Protein AF-A0A382NNR2-F1 (afdb_monomer)

Organism: NCBI:txid408172

Secondary structure (DSSP, 8-state):
--------------HHHHHHHHHHHHHTTS-HHHHHHHHHH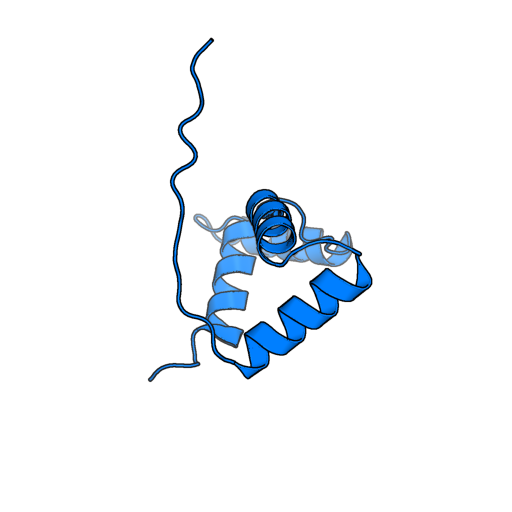GGG-----HHHHHHHHHHHHTSTT--HHHHHHHHHHHHHGGG--

Sequence (85 aa):
MQKKRSRSVTFRIDEDKFDKLEAYAKSRKTCVSEVLRECADFDTKFDLSQEIKERLTKIAASRRRYTVGKLIENAVKQVYGRGIQ

Radius of gyration: 16.75 Å; Cα contacts (8 Å, |Δi|>4): 25; chains: 1; bounding box: 38×40×36 Å

pLDDT: mean 72.52, std 13.82, range [38.06, 90.81]

Mean predicted aligned error: 13.64 Å

Solvent-accessible surface area (backbone atoms only — not comparable to full-atom values): 5374 Å² total; per-residue (Å²): 134,86,79,80,79,79,76,86,82,85,83,89,76,58,67,77,59,46,53,55,47,44,53,52,17,55,76,69,76,49,48,55,68,55,53,51,49,53,55,64,68,39,85,79,59,77,90,62,54,70,68,56,50,52,50,39,46,56,56,20,69,76,34,97,86,42,47,54,68,53,52,50,55,51,51,50,40,60,75,64,55,72,74,76,129

Foldseek 3Di:
DDDPPPDDDDDDDDPVVVVVLQVVCVVVVHGSVVVVVVVVVCLPDPVDDPVVVVVLCVVQVVPPPDDSSNVVVVVCCVVPVVPDD

Structure (mmCIF, N/CA/C/O backbone):
data_AF-A0A382NNR2-F1
#
_entry.id   AF-A0A382NNR2-F1
#
loop_
_atom_site.group_PDB
_atom_site.id
_atom_site.type_symbol
_atom_site.label_atom_id
_atom_site.label_alt_id
_atom_site.label_comp_id
_atom_site.label_asym_id
_atom_site.label_entity_id
_atom_site.label_seq_id
_atom_site.pdbx_PDB_ins_code
_atom_site.Cartn_x
_atom_site.Cartn_y
_atom_site.Cartn_z
_atom_site.occupancy
_atom_site.B_iso_or_equiv
_atom_site.auth_seq_id
_atom_site.auth_comp_id
_atom_site.auth_asym_id
_atom_site.auth_atom_id
_atom_site.pdbx_PDB_model_num
ATOM 1 N N . MET A 1 1 ? 1.628 31.924 4.519 1.00 38.81 1 MET A N 1
ATOM 2 C CA . MET A 1 1 ? 1.355 30.473 4.645 1.00 38.81 1 MET A CA 1
ATOM 3 C C . MET A 1 1 ? 0.450 30.031 3.498 1.00 38.81 1 MET A C 1
ATOM 5 O O . MET A 1 1 ? -0.727 30.370 3.501 1.00 38.81 1 MET A O 1
ATOM 9 N N . GLN A 1 2 ? 0.984 29.353 2.476 1.00 42.72 2 GLN A N 1
ATOM 10 C CA . GLN A 1 2 ? 0.158 28.816 1.387 1.00 42.72 2 GLN A CA 1
ATOM 11 C C . GLN A 1 2 ? -0.649 27.621 1.918 1.00 42.72 2 GLN A C 1
ATOM 13 O O . GLN A 1 2 ? -0.081 26.579 2.238 1.00 42.72 2 GLN A O 1
ATOM 18 N N . LYS A 1 3 ? -1.974 27.770 2.037 1.00 45.91 3 LYS A N 1
ATOM 19 C CA . LYS A 1 3 ? -2.883 26.642 2.280 1.00 45.91 3 LYS A CA 1
ATOM 20 C C . LYS A 1 3 ? -2.765 25.698 1.080 1.00 45.91 3 LYS A C 1
ATOM 22 O O . LYS A 1 3 ? -3.279 26.022 0.010 1.00 45.91 3 LYS A O 1
ATOM 27 N N . LYS A 1 4 ? -2.073 24.560 1.233 1.00 53.69 4 LYS A N 1
ATOM 28 C CA . LYS A 1 4 ? -2.090 23.479 0.236 1.00 53.69 4 LYS A CA 1
ATOM 29 C C . LYS A 1 4 ? -3.556 23.090 0.030 1.00 53.69 4 LYS A C 1
ATOM 31 O O . LYS A 1 4 ? -4.170 22.510 0.918 1.00 53.69 4 LYS A O 1
ATOM 36 N N . ARG A 1 5 ? -4.148 23.489 -1.099 1.00 52.94 5 ARG A N 1
ATOM 37 C CA . ARG A 1 5 ? -5.510 23.092 -1.468 1.00 52.94 5 ARG A CA 1
ATOM 38 C C . ARG A 1 5 ? -5.483 21.594 -1.749 1.00 52.94 5 ARG A C 1
ATOM 40 O O . ARG A 1 5 ? -5.084 21.182 -2.834 1.00 52.94 5 ARG A O 1
ATOM 47 N N . SER A 1 6 ? -5.865 20.789 -0.764 1.00 61.59 6 SER A N 1
ATOM 48 C CA . SER A 1 6 ? -6.107 19.363 -0.956 1.00 61.59 6 SER A CA 1
ATOM 49 C C . SER A 1 6 ? -7.251 19.213 -1.957 1.00 61.59 6 SER A C 1
ATOM 51 O O . SER A 1 6 ? -8.395 19.536 -1.644 1.00 61.59 6 SER A O 1
ATOM 53 N N . ARG A 1 7 ? -6.943 18.790 -3.186 1.00 69.00 7 ARG A N 1
ATOM 54 C CA . ARG A 1 7 ? -7.978 18.364 -4.132 1.00 69.00 7 ARG A CA 1
ATOM 55 C C . ARG A 1 7 ? -8.545 17.047 -3.621 1.00 69.00 7 ARG A C 1
ATOM 57 O O . ARG A 1 7 ? -7.790 16.105 -3.393 1.00 69.00 7 ARG A O 1
ATOM 64 N N . SER A 1 8 ? -9.855 16.998 -3.420 1.00 70.19 8 SER A N 1
ATOM 65 C CA . SER A 1 8 ? -10.560 15.739 -3.219 1.00 70.19 8 SER A CA 1
ATOM 66 C C . SER A 1 8 ? -10.463 14.914 -4.502 1.00 70.19 8 SER A C 1
ATOM 68 O O . SER A 1 8 ? -10.677 15.428 -5.600 1.00 70.19 8 SER A O 1
ATOM 70 N N . VAL A 1 9 ? -10.103 13.641 -4.359 1.00 69.50 9 VAL A N 1
ATOM 71 C CA . VAL A 1 9 ? -10.094 12.666 -5.451 1.00 69.50 9 VAL A CA 1
ATOM 72 C C . VAL A 1 9 ? -11.212 11.677 -5.172 1.00 69.50 9 VAL A C 1
ATOM 74 O O . VAL A 1 9 ? -11.324 11.161 -4.061 1.00 69.50 9 VAL A O 1
ATOM 77 N N . THR A 1 10 ? -12.041 11.430 -6.178 1.00 79.75 10 THR A N 1
ATOM 78 C CA . THR A 1 10 ? -13.117 10.441 -6.123 1.00 79.75 10 THR A CA 1
ATOM 79 C C . THR A 1 10 ? -12.818 9.367 -7.156 1.00 79.75 10 THR A C 1
ATOM 81 O O . T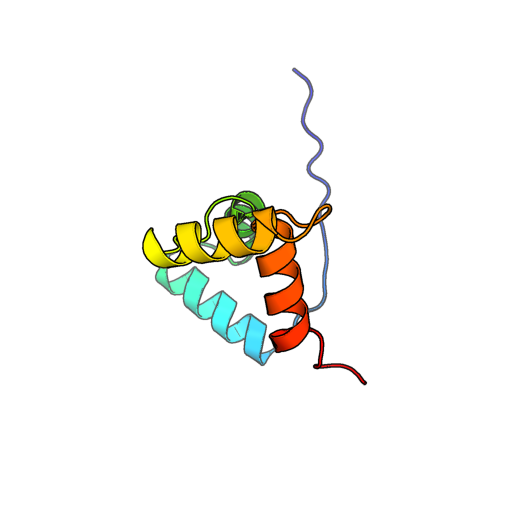HR A 1 10 ? -12.453 9.679 -8.287 1.00 79.75 10 THR A O 1
ATOM 84 N N . PHE A 1 11 ? -12.963 8.105 -6.772 1.00 78.12 11 PHE A N 1
ATOM 85 C CA . PHE A 1 11 ? -12.782 6.957 -7.652 1.00 78.12 11 PHE A CA 1
ATOM 86 C C . PHE A 1 11 ? -13.817 5.885 -7.310 1.00 78.12 11 PHE A C 1
ATOM 88 O O . PHE A 1 11 ? -14.420 5.917 -6.237 1.00 78.12 11 PHE A O 1
ATOM 95 N N . ARG A 1 12 ? -14.052 4.963 -8.245 1.00 84.88 12 ARG A N 1
ATOM 96 C CA . ARG A 1 12 ? -14.937 3.812 -8.041 1.00 84.88 12 ARG A CA 1
ATOM 97 C C . ARG A 1 12 ? -14.106 2.611 -7.607 1.00 84.88 12 ARG A C 1
ATOM 99 O O . ARG A 1 12 ? -13.002 2.422 -8.112 1.00 84.88 12 ARG A O 1
ATOM 106 N N . ILE A 1 13 ? -14.641 1.834 -6.677 1.00 84.06 13 ILE A N 1
ATOM 107 C CA . ILE A 1 13 ? -14.039 0.612 -6.151 1.00 84.06 13 ILE A CA 1
ATOM 108 C C . ILE A 1 13 ? -15.119 -0.464 -6.101 1.00 84.06 13 ILE A C 1
ATOM 110 O O . ILE A 1 13 ? -16.268 -0.156 -5.783 1.00 84.06 13 ILE A O 1
ATOM 114 N N . ASP A 1 14 ? -14.752 -1.695 -6.442 1.00 90.25 14 ASP A N 1
ATOM 115 C CA . ASP A 1 14 ? -15.647 -2.841 -6.315 1.00 90.25 14 ASP A CA 1
ATOM 116 C C . ASP A 1 14 ? -15.962 -3.116 -4.842 1.00 90.25 14 ASP A C 1
ATOM 118 O O . ASP A 1 14 ? -15.111 -2.941 -3.964 1.00 90.25 14 ASP A O 1
ATOM 122 N N . GLU A 1 15 ? -17.178 -3.583 -4.577 1.00 88.56 15 GLU A N 1
ATOM 123 C CA . GLU A 1 15 ? -17.684 -3.804 -3.220 1.00 88.56 15 GLU A CA 1
ATOM 124 C C . GLU A 1 15 ? -16.794 -4.778 -2.427 1.00 88.56 15 GLU A C 1
ATOM 126 O O . GLU A 1 15 ? -16.359 -4.452 -1.325 1.00 88.56 15 GLU A O 1
ATOM 131 N N . ASP A 1 16 ? -16.351 -5.887 -3.041 1.00 88.88 16 ASP A N 1
ATOM 132 C CA . ASP A 1 16 ? -15.484 -6.876 -2.374 1.00 88.88 16 ASP A CA 1
ATOM 133 C C . ASP A 1 16 ? -14.119 -6.307 -1.952 1.00 88.88 16 ASP A C 1
ATOM 135 O O . ASP A 1 16 ? -13.484 -6.782 -1.002 1.00 88.88 16 ASP A O 1
ATOM 139 N N . LYS A 1 17 ? -13.624 -5.312 -2.696 1.00 84.75 17 LYS A N 1
ATOM 140 C CA . LYS A 1 17 ? -12.365 -4.624 -2.394 1.00 84.75 17 LYS A CA 1
ATOM 141 C C . LYS A 1 17 ? -12.584 -3.572 -1.323 1.00 84.75 17 LYS A C 1
ATOM 143 O O . LYS A 1 17 ? -11.720 -3.416 -0.458 1.00 84.75 17 LYS A O 1
ATOM 148 N N . PHE A 1 18 ? -13.721 -2.880 -1.368 1.00 88.25 18 PHE A N 1
ATOM 149 C CA . PHE A 1 18 ? -14.102 -1.917 -0.348 1.00 88.25 18 PHE A CA 1
ATOM 150 C C . PHE A 1 18 ? -14.272 -2.591 1.015 1.00 88.25 18 PHE A C 1
ATOM 152 O O . PHE A 1 18 ? -13.693 -2.105 1.981 1.00 88.25 18 PHE A O 1
ATOM 159 N N . ASP A 1 19 ? -14.927 -3.750 1.088 1.00 89.75 19 ASP A N 1
ATOM 160 C CA . ASP A 1 19 ? -15.118 -4.488 2.343 1.00 89.75 19 ASP A CA 1
ATOM 161 C C . ASP A 1 19 ? -13.789 -4.862 3.010 1.00 89.75 19 ASP A C 1
ATOM 163 O O . ASP A 1 19 ? -13.593 -4.677 4.213 1.00 89.75 19 ASP A O 1
ATOM 167 N N . LYS A 1 20 ? -12.822 -5.339 2.218 1.00 89.38 20 LYS A N 1
ATOM 168 C CA . LYS A 1 20 ? -11.470 -5.659 2.711 1.00 89.38 20 LYS A CA 1
ATOM 169 C C . LYS A 1 20 ? -10.743 -4.412 3.206 1.00 89.38 20 LYS A C 1
ATOM 171 O O . LYS A 1 20 ? -10.072 -4.454 4.239 1.00 89.38 20 LYS A O 1
ATOM 176 N N . LEU A 1 21 ? -10.873 -3.308 2.474 1.00 86.62 21 LEU A N 1
ATOM 177 C CA . LEU A 1 21 ? -10.259 -2.031 2.823 1.00 86.62 21 LEU A CA 1
ATOM 178 C C . LEU A 1 21 ? -10.881 -1.437 4.096 1.00 86.62 21 LEU A C 1
ATOM 180 O O . LEU A 1 21 ? -10.168 -0.913 4.951 1.00 86.62 21 LEU A O 1
ATOM 184 N N . GLU A 1 22 ? -12.195 -1.567 4.254 1.00 90.12 22 GLU A N 1
ATOM 185 C CA . GLU A 1 22 ? -12.931 -1.133 5.434 1.00 90.12 22 GLU A CA 1
ATOM 186 C C . GLU A 1 22 ? -12.575 -1.981 6.661 1.00 90.12 22 GLU A C 1
ATOM 188 O O . GLU A 1 22 ? -12.295 -1.432 7.729 1.00 90.12 22 GLU A O 1
ATOM 193 N N . ALA A 1 23 ? -12.502 -3.306 6.515 1.00 90.62 23 ALA A N 1
ATOM 194 C CA . ALA A 1 23 ? -12.064 -4.206 7.579 1.00 90.62 23 ALA A CA 1
ATOM 195 C C . ALA A 1 23 ? -10.643 -3.863 8.059 1.00 90.62 23 ALA A C 1
ATOM 197 O O . ALA A 1 23 ? -10.382 -3.800 9.264 1.00 90.62 23 ALA A O 1
ATOM 198 N N . TYR A 1 24 ? -9.736 -3.562 7.125 1.00 86.62 24 TYR A N 1
ATOM 199 C CA . TYR A 1 24 ? -8.385 -3.106 7.443 1.00 86.62 24 TYR A CA 1
ATOM 200 C C . TYR A 1 24 ? -8.385 -1.768 8.198 1.00 86.62 24 TYR A C 1
ATOM 202 O O . TYR A 1 24 ? -7.727 -1.652 9.235 1.00 86.62 24 TYR A O 1
ATOM 210 N N . ALA A 1 25 ? -9.166 -0.783 7.745 1.00 89.38 25 ALA A N 1
ATOM 211 C CA . ALA A 1 25 ? -9.296 0.509 8.420 1.00 89.38 25 ALA A CA 1
ATOM 212 C C . ALA A 1 25 ? -9.835 0.353 9.855 1.00 89.38 25 ALA A C 1
ATOM 214 O O . ALA A 1 25 ? -9.254 0.891 10.803 1.00 89.38 25 ALA A O 1
ATOM 215 N N . LYS A 1 26 ? -10.871 -0.479 10.037 1.00 90.38 26 LYS A N 1
ATOM 216 C CA . LYS A 1 26 ? -11.444 -0.823 11.349 1.00 90.38 26 LYS A CA 1
ATOM 217 C C . LYS A 1 26 ? -10.408 -1.461 12.275 1.00 90.38 26 LYS A C 1
ATOM 219 O O . LYS A 1 26 ? -10.297 -1.046 13.428 1.00 90.38 26 LYS A O 1
ATOM 224 N N . SER A 1 27 ? -9.600 -2.403 11.776 1.00 89.94 27 SER A N 1
ATOM 225 C CA . SER A 1 27 ? -8.539 -3.054 12.567 1.00 89.94 27 SER A CA 1
ATOM 226 C C . SER A 1 27 ? -7.517 -2.059 13.135 1.00 89.94 27 SER A C 1
ATOM 228 O O . SER A 1 27 ? -7.018 -2.229 14.247 1.00 89.94 27 SER A O 1
ATOM 230 N N . ARG A 1 28 ? -7.255 -0.977 12.394 1.00 86.50 28 ARG A N 1
ATOM 231 C CA . ARG A 1 28 ? -6.312 0.089 12.743 1.00 86.50 28 ARG A CA 1
ATOM 232 C C . ARG A 1 28 ? -6.957 1.278 13.454 1.00 86.50 28 ARG A C 1
ATOM 234 O O . ARG A 1 28 ? -6.262 2.246 13.747 1.00 86.50 28 ARG A O 1
ATOM 241 N N . LYS A 1 29 ? -8.262 1.209 13.749 1.00 90.81 29 LYS A N 1
ATOM 242 C CA . LYS A 1 29 ? -9.049 2.305 14.340 1.00 90.81 29 LYS A CA 1
ATOM 243 C C . LYS A 1 29 ? -8.925 3.617 13.548 1.00 90.81 29 LYS A C 1
ATOM 245 O O . LYS A 1 29 ? -8.888 4.696 14.130 1.00 90.81 29 LYS A O 1
ATOM 250 N N . THR A 1 30 ? -8.859 3.512 12.223 1.00 90.00 30 THR A N 1
ATOM 251 C CA . THR A 1 30 ? -8.787 4.646 11.291 1.00 90.00 30 THR A CA 1
ATOM 252 C C . THR A 1 30 ? -9.899 4.532 10.238 1.00 90.00 30 THR A C 1
ATOM 254 O O . THR A 1 30 ? -10.708 3.602 10.271 1.00 90.00 30 THR A O 1
ATOM 257 N N . CYS A 1 31 ? -9.978 5.484 9.310 1.00 88.56 31 CYS A N 1
ATOM 258 C CA . CYS A 1 31 ? -10.940 5.486 8.216 1.00 88.56 31 CYS A CA 1
ATOM 259 C C . CYS A 1 31 ? -10.278 5.152 6.873 1.00 88.56 31 CYS A C 1
ATOM 261 O O . CYS A 1 31 ? -9.073 5.308 6.677 1.00 88.56 31 CYS A O 1
ATOM 263 N N . VAL A 1 32 ? -11.091 4.704 5.914 1.00 85.38 32 VAL A N 1
ATOM 264 C CA . VAL A 1 32 ? -10.626 4.300 4.577 1.00 85.38 32 VAL A CA 1
ATOM 265 C C . VAL A 1 32 ? -9.839 5.416 3.880 1.00 85.38 32 VAL A C 1
ATOM 267 O O . VAL A 1 32 ? -8.838 5.149 3.222 1.00 85.38 32 VAL A O 1
ATOM 270 N N . SER A 1 33 ? -10.239 6.678 4.047 1.00 83.69 33 SER A N 1
ATOM 271 C CA . SER A 1 33 ? -9.542 7.813 3.436 1.00 83.69 33 SER A CA 1
ATOM 272 C C . SER A 1 33 ? -8.159 8.071 4.036 1.00 83.69 33 SER A C 1
ATOM 274 O O . SER A 1 33 ? -7.264 8.485 3.301 1.00 83.69 33 SER A O 1
ATOM 276 N N . GLU A 1 34 ? -7.954 7.808 5.327 1.00 82.56 34 GLU A N 1
ATOM 277 C CA . GLU A 1 34 ? -6.630 7.872 5.951 1.00 82.56 34 GLU A CA 1
ATOM 278 C C . GLU A 1 34 ? -5.751 6.703 5.527 1.00 82.56 34 GLU A C 1
ATOM 280 O O . GLU A 1 34 ? -4.611 6.936 5.144 1.00 82.56 34 GLU A O 1
ATOM 285 N N . VAL A 1 35 ? -6.296 5.485 5.457 1.00 83.81 35 VAL A N 1
ATOM 286 C CA . VAL A 1 35 ? -5.575 4.327 4.900 1.00 83.81 35 VAL A CA 1
ATOM 287 C C . VAL A 1 35 ? -5.100 4.616 3.478 1.00 83.81 35 VAL A C 1
ATOM 289 O O . VAL A 1 35 ? -3.946 4.374 3.146 1.00 83.81 35 VAL A O 1
ATOM 292 N N . LEU A 1 36 ? -5.974 5.164 2.633 1.00 81.44 36 LEU A N 1
ATOM 293 C CA . LEU A 1 36 ? -5.632 5.509 1.254 1.00 81.44 36 LEU A CA 1
ATOM 294 C C . LEU A 1 36 ? -4.635 6.662 1.169 1.00 81.44 36 LEU A C 1
ATOM 296 O O . LEU A 1 36 ? -3.811 6.678 0.262 1.00 81.44 36 LEU A O 1
ATOM 300 N N . ARG A 1 37 ? -4.697 7.625 2.093 1.00 78.06 37 ARG A N 1
ATOM 301 C CA . ARG A 1 37 ? -3.733 8.727 2.161 1.00 78.06 37 ARG A CA 1
ATOM 302 C C . ARG A 1 37 ? -2.359 8.228 2.584 1.00 78.06 37 ARG A C 1
ATOM 304 O O . ARG A 1 37 ? -1.387 8.567 1.921 1.00 78.06 37 ARG A O 1
ATOM 311 N N . GLU A 1 38 ? -2.295 7.388 3.615 1.00 71.81 38 GLU A N 1
ATOM 312 C CA . GLU A 1 38 ? -1.074 6.678 3.986 1.00 71.81 38 GLU A CA 1
ATOM 313 C C . GLU A 1 38 ? -0.554 5.904 2.773 1.00 71.81 38 GLU A C 1
ATOM 315 O O . GLU A 1 38 ? 0.590 6.101 2.380 1.00 71.81 38 GLU A O 1
ATOM 320 N N . CYS A 1 39 ? -1.403 5.102 2.114 1.00 67.25 39 CYS A N 1
ATOM 321 C CA . CYS A 1 39 ? -1.047 4.345 0.911 1.00 67.25 39 CYS A CA 1
ATOM 322 C C . CYS A 1 39 ? -0.595 5.218 -0.272 1.00 67.25 39 CYS A C 1
ATOM 324 O O . CYS A 1 39 ? 0.236 4.780 -1.061 1.00 67.25 39 CYS A O 1
ATOM 326 N N . ALA A 1 40 ? -1.103 6.440 -0.413 1.00 63.00 40 ALA A N 1
ATOM 327 C CA . ALA A 1 40 ? -0.639 7.369 -1.439 1.00 63.00 40 ALA A CA 1
ATOM 328 C C . ALA A 1 40 ? 0.778 7.890 -1.137 1.00 63.00 40 ALA A C 1
ATOM 330 O O . ALA A 1 40 ? 1.560 8.095 -2.060 1.00 63.00 40 ALA A O 1
ATOM 331 N N . ASP A 1 41 ? 1.141 8.030 0.142 1.00 57.22 41 ASP A N 1
ATOM 332 C CA . ASP A 1 41 ? 2.523 8.285 0.576 1.00 57.22 41 ASP A CA 1
ATOM 333 C C . ASP A 1 41 ? 3.412 7.014 0.511 1.00 57.22 41 ASP A C 1
ATOM 335 O O . ASP A 1 41 ? 4.643 7.103 0.570 1.00 57.22 41 ASP A O 1
ATOM 339 N N . PHE A 1 42 ? 2.829 5.818 0.325 1.00 50.53 42 PHE A N 1
ATOM 340 C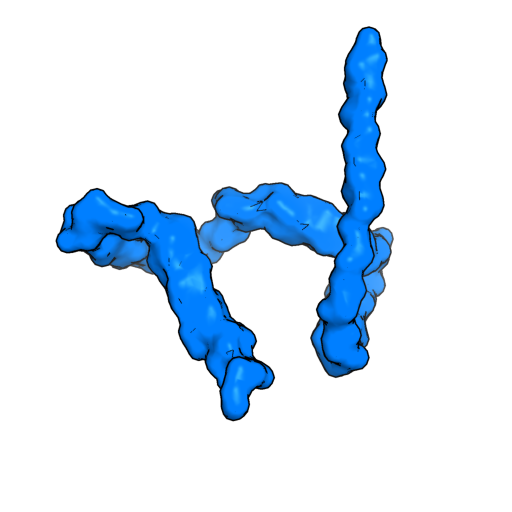 CA . PHE A 1 42 ? 3.549 4.541 0.163 1.00 50.53 42 PHE A CA 1
ATOM 341 C C . PHE A 1 42 ? 4.197 4.337 -1.216 1.00 50.53 42 PHE A C 1
ATOM 343 O O . PHE A 1 42 ? 4.804 3.282 -1.424 1.00 50.53 42 PHE A O 1
ATOM 350 N N . ASP A 1 43 ? 4.202 5.339 -2.108 1.00 46.25 43 ASP A N 1
ATOM 351 C CA . ASP A 1 43 ? 4.955 5.324 -3.383 1.00 46.25 43 ASP A CA 1
ATOM 352 C C . ASP A 1 43 ? 6.460 4.974 -3.192 1.00 46.25 43 ASP A C 1
ATOM 354 O O . ASP A 1 43 ? 7.182 4.673 -4.141 1.00 46.25 43 ASP A O 1
ATOM 358 N N . THR A 1 44 ? 6.952 4.956 -1.943 1.00 49.69 44 THR A N 1
ATOM 359 C CA . THR A 1 44 ? 8.339 4.641 -1.564 1.00 49.69 44 THR A CA 1
ATOM 360 C C . THR A 1 44 ? 8.536 3.506 -0.545 1.00 49.69 44 THR A C 1
ATOM 362 O O . THR A 1 44 ? 9.680 3.236 -0.176 1.00 49.69 44 THR A O 1
ATOM 365 N N . LYS A 1 45 ? 7.495 2.787 -0.095 1.00 5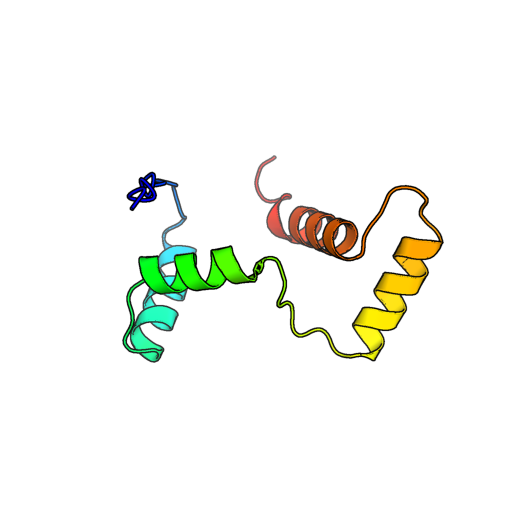1.66 45 LYS A N 1
ATOM 366 C CA . LYS A 1 45 ? 7.638 1.749 0.955 1.00 51.66 45 LYS A CA 1
ATOM 367 C C . LYS A 1 45 ? 6.988 0.409 0.607 1.00 51.66 45 LYS A C 1
ATOM 369 O O . LYS A 1 45 ? 6.264 -0.172 1.409 1.00 51.66 45 LYS A O 1
ATOM 374 N N . PHE A 1 46 ? 7.315 -0.161 -0.550 1.00 56.81 46 PHE A N 1
ATOM 375 C CA . PHE A 1 46 ? 7.322 -1.622 -0.599 1.00 56.81 46 PHE A CA 1
ATOM 376 C C . PHE A 1 46 ? 8.467 -2.087 0.303 1.00 56.81 46 PHE A C 1
ATOM 378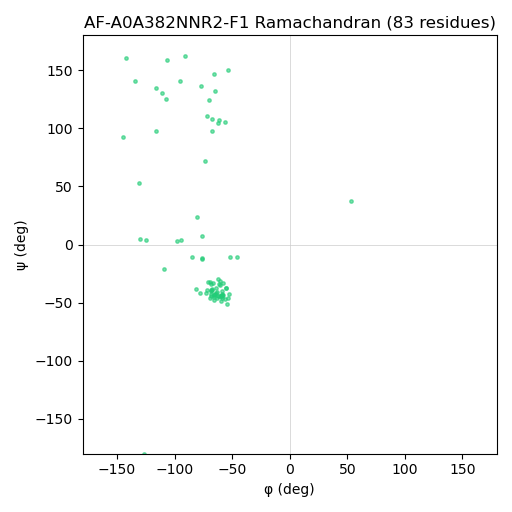 O O . PHE A 1 46 ? 9.640 -1.892 -0.037 1.00 56.81 46 PHE A O 1
ATOM 385 N N . ASP A 1 47 ? 8.143 -2.660 1.463 1.00 61.31 47 ASP A N 1
ATOM 386 C CA . ASP A 1 47 ? 9.141 -3.309 2.310 1.00 61.31 47 ASP A CA 1
ATOM 387 C C . ASP A 1 47 ? 9.553 -4.636 1.667 1.00 61.31 47 ASP A C 1
ATOM 389 O O . ASP A 1 47 ? 9.137 -5.729 2.037 1.00 61.31 47 ASP A O 1
ATOM 393 N N . LEU A 1 48 ? 10.296 -4.515 0.571 1.00 65.81 48 LEU A N 1
ATOM 394 C CA . LEU A 1 48 ? 10.889 -5.641 -0.122 1.00 65.81 48 LEU A CA 1
ATOM 395 C C . LEU A 1 48 ? 12.112 -6.076 0.672 1.00 65.81 48 LEU A C 1
ATOM 397 O O . LEU A 1 48 ? 12.931 -5.236 1.074 1.00 65.81 48 LEU A O 1
ATOM 401 N N . SER A 1 49 ? 12.261 -7.388 0.837 1.00 74.00 49 SER A N 1
ATOM 402 C CA . SER A 1 49 ? 13.485 -7.958 1.384 1.00 74.00 49 SER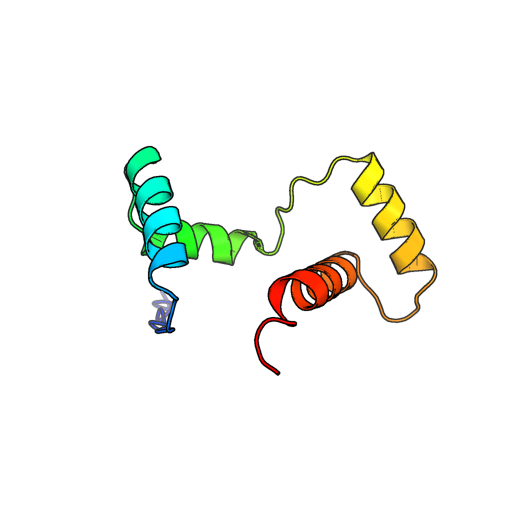 A CA 1
ATOM 403 C C . SER A 1 49 ? 14.696 -7.470 0.583 1.00 74.00 49 SER A C 1
ATOM 405 O O . SER A 1 49 ? 14.600 -7.173 -0.616 1.00 74.00 49 SER A O 1
ATOM 407 N N . GLN A 1 50 ? 15.848 -7.371 1.246 1.00 74.56 50 GLN A N 1
ATOM 408 C CA . GLN A 1 50 ? 17.082 -6.910 0.609 1.00 74.56 50 GLN A CA 1
ATOM 409 C C . GLN A 1 50 ? 17.429 -7.750 -0.630 1.00 74.56 50 GLN A C 1
ATOM 411 O O . GLN A 1 50 ? 17.799 -7.194 -1.661 1.00 74.56 50 GLN A O 1
ATOM 416 N N . GLU A 1 51 ? 17.177 -9.060 -0.578 1.00 80.69 51 GLU A N 1
ATOM 417 C CA . GLU A 1 51 ? 17.339 -9.967 -1.718 1.00 80.69 51 GLU A CA 1
ATOM 418 C C . GLU A 1 51 ? 16.475 -9.557 -2.925 1.00 80.69 51 GLU A C 1
ATOM 420 O O . GLU A 1 51 ? 16.959 -9.489 -4.059 1.00 80.69 51 GLU A O 1
ATOM 425 N N . ILE A 1 52 ? 15.196 -9.238 -2.700 1.00 78.06 52 ILE A N 1
ATOM 426 C CA . ILE A 1 52 ? 14.292 -8.818 -3.777 1.00 78.06 52 ILE A CA 1
ATOM 427 C C . ILE A 1 52 ? 14.707 -7.447 -4.321 1.00 78.06 52 ILE A C 1
ATOM 429 O O . ILE A 1 52 ? 14.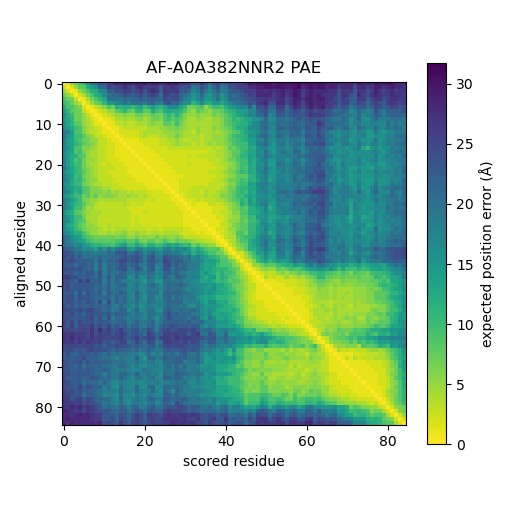708 -7.251 -5.539 1.00 78.06 52 ILE A O 1
ATOM 433 N N . LYS A 1 53 ? 15.127 -6.517 -3.455 1.00 76.44 53 LYS A N 1
ATOM 434 C CA . LYS A 1 53 ? 15.651 -5.205 -3.872 1.00 76.44 53 LYS A CA 1
ATOM 435 C C . LYS A 1 53 ? 16.888 -5.352 -4.760 1.00 76.44 53 LYS A C 1
ATOM 437 O O . LYS A 1 53 ? 16.963 -4.705 -5.806 1.00 76.44 53 LYS A O 1
ATOM 442 N N . GLU A 1 54 ? 17.827 -6.225 -4.405 1.00 79.94 54 GLU A N 1
ATOM 443 C CA . GLU A 1 54 ? 19.028 -6.487 -5.205 1.00 79.94 54 GLU A CA 1
ATOM 444 C C . GLU A 1 54 ? 18.701 -7.134 -6.551 1.00 79.94 54 GLU A C 1
ATOM 446 O O . GLU A 1 54 ? 19.227 -6.716 -7.587 1.00 79.94 54 GLU A O 1
ATOM 451 N N . ARG A 1 55 ? 17.794 -8.118 -6.568 1.00 81.25 55 ARG A N 1
ATOM 452 C CA . ARG A 1 55 ? 17.319 -8.740 -7.812 1.00 81.25 55 ARG A CA 1
ATOM 453 C C . ARG A 1 55 ? 16.670 -7.718 -8.738 1.00 81.25 55 ARG A C 1
ATOM 455 O O . ARG A 1 55 ? 17.031 -7.646 -9.912 1.00 81.25 55 ARG A O 1
ATOM 462 N N . LEU A 1 56 ? 15.766 -6.889 -8.220 1.00 76.62 56 LEU A N 1
ATOM 463 C CA . LEU A 1 56 ? 15.115 -5.842 -9.007 1.00 76.62 56 LEU A CA 1
ATOM 464 C C . LEU A 1 56 ? 16.113 -4.793 -9.501 1.00 76.62 56 LEU A C 1
ATOM 466 O O . LEU A 1 56 ? 16.004 -4.349 -10.639 1.00 76.62 56 LEU A O 1
ATOM 470 N N . THR A 1 57 ? 17.112 -4.440 -8.691 1.00 78.19 57 THR A N 1
ATOM 471 C CA . THR A 1 57 ? 18.172 -3.501 -9.084 1.00 78.19 57 THR A CA 1
ATOM 472 C C . THR A 1 57 ? 19.023 -4.061 -10.223 1.00 78.19 57 THR A C 1
ATOM 474 O O . THR A 1 57 ? 19.279 -3.350 -11.192 1.00 78.19 57 THR A O 1
ATOM 477 N N . LYS A 1 58 ? 19.394 -5.349 -10.182 1.00 82.44 58 LYS A N 1
ATOM 478 C CA . LYS A 1 58 ? 20.115 -6.019 -11.283 1.00 82.44 58 LYS A CA 1
ATOM 479 C C . LYS A 1 58 ? 19.287 -6.064 -12.573 1.00 82.44 58 LYS A C 1
ATOM 481 O O . LYS A 1 58 ? 19.815 -5.812 -13.654 1.00 82.44 58 LYS A O 1
ATOM 486 N N . ILE A 1 59 ? 17.985 -6.338 -12.467 1.00 77.56 59 ILE A N 1
ATOM 487 C CA . ILE A 1 59 ? 17.062 -6.353 -13.616 1.00 77.56 59 ILE A CA 1
ATOM 488 C C . ILE A 1 59 ? 16.863 -4.941 -14.188 1.00 77.56 59 ILE A C 1
ATOM 490 O O . ILE A 1 59 ? 16.803 -4.767 -15.403 1.00 77.56 59 ILE A O 1
ATOM 494 N N . ALA A 1 60 ? 16.767 -3.928 -13.328 1.00 75.62 60 ALA A N 1
ATOM 495 C CA . ALA A 1 60 ? 16.667 -2.530 -13.732 1.00 75.62 60 ALA A CA 1
ATOM 496 C C . ALA A 1 60 ? 17.956 -2.061 -14.424 1.00 75.62 60 ALA A C 1
ATOM 498 O O . ALA A 1 60 ? 17.894 -1.452 -15.487 1.00 75.62 60 ALA A O 1
ATOM 499 N N . ALA A 1 61 ? 19.125 -2.423 -13.885 1.00 73.94 61 ALA A N 1
ATOM 500 C CA . ALA A 1 61 ? 20.424 -2.075 -14.455 1.00 73.94 61 ALA A CA 1
ATOM 501 C C . ALA A 1 61 ? 20.631 -2.645 -15.870 1.00 73.94 61 ALA A C 1
ATOM 503 O O . ALA A 1 61 ? 21.227 -1.978 -16.715 1.00 73.94 61 ALA A O 1
ATOM 504 N N . SER A 1 62 ? 20.098 -3.838 -16.169 1.00 73.62 62 SER A N 1
ATOM 505 C CA . SER A 1 62 ? 20.163 -4.412 -17.524 1.00 73.62 62 SER A CA 1
ATOM 506 C C . SER A 1 62 ? 19.176 -3.774 -18.510 1.00 73.62 62 SER A C 1
ATOM 508 O O . SER A 1 62 ? 19.289 -3.959 -19.722 1.00 73.62 62 SER A O 1
ATOM 510 N N . ARG A 1 63 ? 18.209 -2.988 -18.019 1.00 71.50 63 ARG A N 1
ATOM 511 C CA . ARG A 1 63 ? 17.158 -2.360 -18.819 1.00 71.50 63 ARG A CA 1
ATOM 512 C C . ARG A 1 63 ? 17.280 -0.839 -18.762 1.00 71.50 63 ARG A C 1
ATOM 514 O O . ARG A 1 63 ? 16.715 -0.191 -17.892 1.00 71.50 63 ARG A O 1
ATOM 521 N N . ARG A 1 64 ? 17.907 -0.259 -19.791 1.00 63.25 64 ARG A N 1
ATOM 522 C CA . ARG A 1 64 ? 18.259 1.173 -19.979 1.00 63.25 64 ARG A CA 1
ATOM 523 C C . ARG A 1 64 ? 17.172 2.236 -19.675 1.00 63.25 64 ARG A C 1
ATOM 525 O O . ARG A 1 64 ? 17.485 3.419 -19.679 1.00 63.25 64 ARG A O 1
ATOM 532 N N . ARG A 1 65 ? 15.905 1.855 -19.462 1.00 65.81 65 ARG A N 1
ATOM 533 C CA . ARG A 1 65 ? 14.760 2.748 -19.167 1.00 65.81 65 ARG A CA 1
ATOM 534 C C . ARG A 1 65 ? 13.916 2.333 -17.951 1.00 65.81 65 ARG A C 1
ATOM 536 O O . ARG A 1 65 ? 12.877 2.941 -17.709 1.00 65.81 65 ARG A O 1
ATOM 543 N N . TYR A 1 66 ? 14.302 1.295 -17.214 1.00 66.19 66 TYR A N 1
ATOM 544 C CA . TYR A 1 66 ? 13.501 0.773 -16.109 1.00 66.19 66 TYR A CA 1
ATOM 545 C C . TYR A 1 66 ? 14.137 1.114 -14.767 1.00 66.19 66 TYR A C 1
ATOM 547 O O . TYR A 1 66 ? 15.287 0.780 -14.514 1.00 66.19 66 TYR A O 1
ATOM 555 N N . THR A 1 67 ? 13.366 1.752 -13.890 1.00 75.06 67 THR A N 1
ATOM 556 C CA . THR A 1 67 ? 13.681 1.842 -12.460 1.00 75.06 67 THR A CA 1
ATOM 557 C C . THR A 1 67 ? 13.037 0.668 -11.723 1.00 75.06 67 THR A C 1
ATOM 559 O O . THR A 1 67 ? 12.099 0.050 -12.231 1.00 75.06 67 THR A O 1
ATOM 562 N N . VAL A 1 68 ? 13.495 0.375 -10.502 1.00 70.81 68 VAL A N 1
ATOM 563 C CA . VAL A 1 68 ? 12.862 -0.631 -9.626 1.00 70.81 68 VAL A CA 1
ATOM 564 C C . VAL A 1 68 ? 11.364 -0.345 -9.458 1.00 70.81 68 VAL A C 1
ATOM 566 O O . VAL A 1 68 ? 10.550 -1.250 -9.622 1.00 70.81 68 VAL A O 1
ATOM 569 N N . GLY A 1 69 ? 10.985 0.92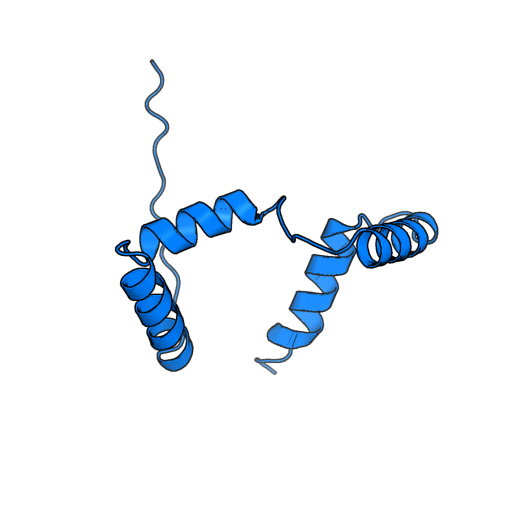4 -9.266 1.00 69.19 69 GLY A N 1
ATOM 570 C CA . GLY A 1 69 ? 9.579 1.344 -9.224 1.00 69.19 69 GLY A CA 1
ATOM 571 C C . GLY A 1 69 ? 8.814 1.022 -10.512 1.00 69.19 69 GLY A C 1
ATOM 572 O O . GLY A 1 69 ? 7.703 0.508 -10.455 1.00 69.19 69 GLY A O 1
ATOM 573 N N . LYS A 1 70 ? 9.433 1.208 -11.686 1.00 75.88 70 LYS A N 1
ATOM 574 C CA . LYS A 1 70 ? 8.823 0.873 -12.985 1.00 75.88 70 LYS A CA 1
ATOM 575 C C . LYS A 1 70 ? 8.618 -0.632 -13.179 1.00 75.88 70 LYS A C 1
ATOM 577 O O . LYS A 1 70 ? 7.662 -1.042 -13.832 1.00 75.88 70 LYS A O 1
ATOM 582 N N . LEU A 1 71 ? 9.511 -1.456 -12.627 1.00 75.38 71 LEU A N 1
ATOM 583 C CA . LEU A 1 71 ? 9.371 -2.914 -12.640 1.00 75.38 71 LEU A CA 1
ATOM 584 C C . LEU A 1 71 ? 8.203 -3.367 -11.758 1.00 75.38 71 LEU A C 1
ATOM 586 O O . LEU A 1 71 ? 7.417 -4.209 -12.188 1.00 75.38 71 LEU A O 1
ATOM 590 N N . ILE A 1 72 ? 8.058 -2.769 -10.573 1.00 75.44 72 ILE A N 1
ATOM 591 C CA . ILE A 1 72 ? 6.941 -3.039 -9.659 1.00 75.44 72 ILE A CA 1
ATOM 592 C C . ILE A 1 72 ? 5.619 -2.577 -10.284 1.00 75.44 72 ILE A C 1
ATOM 594 O O . ILE A 1 72 ? 4.678 -3.362 -10.350 1.00 75.44 72 ILE A O 1
ATOM 598 N N . GLU A 1 73 ? 5.564 -1.357 -10.830 1.00 74.00 73 GLU A N 1
ATOM 599 C CA . GLU A 1 73 ? 4.390 -0.814 -11.533 1.00 74.00 73 GLU A CA 1
ATOM 600 C C . GLU A 1 73 ? 3.930 -1.759 -12.657 1.00 74.00 73 GLU A C 1
ATOM 602 O O . GLU A 1 73 ? 2.747 -2.082 -12.765 1.00 74.00 73 GLU A O 1
ATOM 607 N N . ASN A 1 74 ? 4.867 -2.259 -13.469 1.00 77.19 74 ASN A N 1
ATOM 608 C CA . ASN A 1 74 ? 4.556 -3.208 -14.536 1.00 77.19 74 ASN A CA 1
ATOM 609 C C . ASN A 1 74 ? 4.095 -4.574 -14.018 1.00 77.19 74 ASN A C 1
ATOM 611 O O . ASN A 1 74 ? 3.215 -5.176 -14.632 1.00 77.19 74 ASN A O 1
ATOM 615 N N . ALA A 1 75 ? 4.674 -5.081 -12.928 1.00 73.75 75 ALA A N 1
ATOM 616 C CA . ALA A 1 75 ? 4.253 -6.344 -12.327 1.00 73.75 75 ALA A CA 1
ATOM 617 C C . ALA A 1 75 ? 2.826 -6.238 -11.767 1.00 73.75 75 ALA A C 1
ATOM 619 O O . ALA A 1 75 ? 1.982 -7.082 -12.058 1.00 73.75 75 ALA A O 1
ATOM 620 N N . VAL A 1 76 ? 2.524 -5.150 -11.055 1.00 68.12 76 VAL A N 1
ATOM 621 C CA . VAL A 1 76 ? 1.179 -4.860 -10.542 1.00 68.12 76 VAL A CA 1
ATOM 622 C C . VAL A 1 76 ? 0.183 -4.721 -11.695 1.00 68.12 76 VAL A C 1
ATOM 624 O O . VAL A 1 76 ? -0.877 -5.338 -11.656 1.00 68.12 76 VAL A O 1
ATOM 627 N N . LYS A 1 77 ? 0.533 -4.005 -12.773 1.00 73.12 77 LYS A N 1
ATOM 628 C CA . LYS A 1 77 ? -0.300 -3.925 -13.986 1.00 73.12 77 LYS A CA 1
ATOM 629 C C . LYS A 1 77 ? -0.531 -5.281 -14.651 1.00 73.12 77 LYS A C 1
ATOM 631 O O . LYS A 1 77 ? -1.603 -5.502 -15.194 1.00 73.12 77 LYS A O 1
ATOM 636 N N . GLN A 1 78 ? 0.430 -6.198 -14.628 1.00 69.88 78 GLN A N 1
ATOM 637 C CA . GLN A 1 78 ? 0.220 -7.531 -15.201 1.00 69.88 78 GLN A CA 1
ATOM 638 C C . GLN A 1 78 ? -0.715 -8.396 -14.352 1.00 69.88 78 GLN A C 1
ATOM 640 O O . GLN A 1 78 ? -1.541 -9.108 -14.915 1.00 69.88 78 GLN A O 1
ATOM 645 N N . VAL A 1 79 ? -0.603 -8.318 -13.024 1.00 63.81 79 VAL A N 1
ATOM 646 C CA . VAL A 1 79 ? -1.407 -9.125 -12.091 1.00 63.81 79 VAL A CA 1
ATOM 647 C C . VAL A 1 79 ? -2.824 -8.569 -11.934 1.00 63.81 79 VAL A C 1
ATOM 649 O O . VAL A 1 79 ? -3.782 -9.332 -11.931 1.00 63.81 79 VAL A O 1
ATOM 652 N N . TYR A 1 80 ? -2.963 -7.247 -11.836 1.00 60.34 80 TYR A N 1
ATOM 653 C CA . TYR A 1 80 ? -4.236 -6.578 -11.545 1.00 60.34 80 TYR A CA 1
ATOM 654 C C . TYR A 1 80 ? -4.817 -5.810 -12.738 1.00 60.34 80 TYR A C 1
ATOM 656 O O . TYR A 1 80 ? -6.013 -5.549 -12.777 1.00 60.34 80 TYR A O 1
ATOM 664 N N . GLY A 1 81 ? -3.998 -5.443 -13.725 1.00 56.34 81 GLY A N 1
ATOM 665 C CA . GLY A 1 81 ? -4.448 -4.726 -14.925 1.00 56.34 81 GLY A CA 1
ATOM 666 C C . GLY A 1 81 ? -4.982 -5.633 -16.037 1.00 56.34 81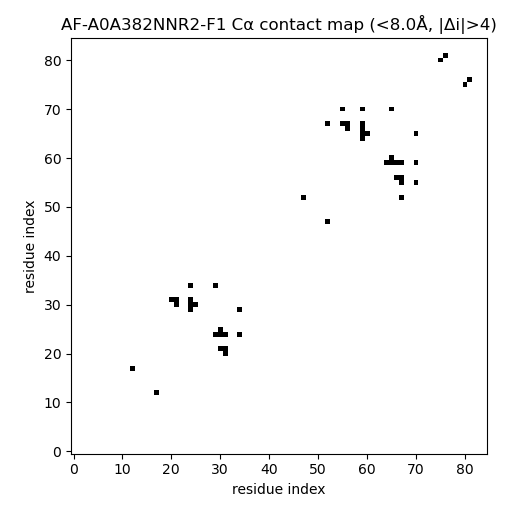 GLY A C 1
ATOM 667 O O . GLY A 1 81 ? -5.619 -5.130 -16.955 1.00 56.34 81 GLY A O 1
ATOM 668 N N . ARG A 1 82 ? -4.808 -6.961 -15.947 1.00 53.34 82 ARG A N 1
ATOM 669 C CA . ARG A 1 82 ? -5.490 -7.950 -16.814 1.00 53.34 82 ARG A CA 1
ATOM 670 C C . ARG A 1 82 ? -6.933 -8.257 -16.366 1.00 53.34 82 ARG A C 1
ATOM 672 O O . ARG A 1 82 ? -7.449 -9.330 -16.647 1.00 53.34 82 ARG A O 1
ATOM 679 N N . GLY A 1 83 ? -7.570 -7.335 -15.645 1.00 49.34 83 GLY A N 1
ATOM 680 C CA . GLY A 1 83 ? -8.939 -7.472 -15.142 1.00 49.34 83 GLY A CA 1
ATOM 681 C C . GLY A 1 83 ? -10.022 -6.794 -15.983 1.00 49.34 83 GLY A C 1
ATOM 682 O O . GLY A 1 83 ? -11.168 -6.817 -15.560 1.00 49.34 83 GLY A O 1
ATOM 683 N N . ILE A 1 84 ? -9.696 -6.182 -17.129 1.00 48.31 84 ILE A N 1
ATOM 684 C CA . ILE A 1 84 ? -10.687 -5.694 -18.104 1.00 48.31 84 ILE A CA 1
ATOM 685 C C . ILE A 1 84 ? -10.116 -5.873 -19.517 1.00 48.31 84 ILE A C 1
ATOM 687 O O . ILE A 1 84 ? -9.404 -5.006 -20.027 1.00 48.31 84 ILE A O 1
ATOM 691 N N . GLN A 1 85 ? -10.414 -7.011 -20.137 1.00 38.06 85 GLN A N 1
ATOM 692 C CA . GLN A 1 85 ? -10.593 -7.127 -21.583 1.00 38.06 85 GLN A CA 1
ATOM 693 C C . GLN A 1 85 ? -11.556 -8.271 -21.870 1.00 38.06 85 GLN A C 1
ATOM 695 O O . GLN A 1 85 ? -11.372 -9.340 -21.247 1.00 38.06 85 GLN A O 1
#